Protein AF-A0A895XQG4-F1 (afdb_monomer_lite)

InterPro domains:
  IPR060538 Nucleoside diphosphate sugar hydrolase, N-terminal domain [PF28549] (3-34)

Foldseek 3Di:
DDKDFPDKAWPDDDPFKTWIWTFIQDPVRDTDTDIDIPDGDPPDPVSVVSVCVVPDDD

pLDDT: mean 79.44, std 6.3, range [54.84, 87.88]

Secondary structure (DSSP, 8-state):
---EEEEEEEEEE-SS-EEEEEEEE-TTS-EEEEEEE-S-----HHHHHHHHHHHS--

Sequence (58 aa):
MRWRVNSKRTLYQDQWVHGRTADIELPDGRHLDRRLIDAGDITSGTTMTALLYCCVPD

Organism: NCBI:txid2811108

Radius of gyration: 13.07 Å; chains: 1; bounding box: 27×24×35 Å

Structure (mmCIF, N/CA/C/O backbone):
data_AF-A0A895XQG4-F1
#
_entry.id   AF-A0A895XQG4-F1
#
loop_
_atom_site.group_PDB
_atom_site.id
_atom_site.type_symbol
_atom_site.label_atom_id
_atom_site.label_alt_id
_atom_site.label_comp_id
_atom_site.label_asym_id
_atom_site.label_entity_id
_atom_site.label_seq_id
_atom_site.pdbx_PDB_ins_code
_atom_site.Cartn_x
_atom_site.Cartn_y
_atom_site.Cartn_z
_atom_site.occupancy
_atom_site.B_iso_or_equiv
_atom_site.auth_seq_id
_atom_site.auth_comp_id
_atom_site.auth_asym_id
_atom_site.auth_atom_id
_atom_site.pdbx_PDB_model_num
ATOM 1 N N . MET A 1 1 ? -8.416 -13.343 16.489 1.00 54.84 1 MET A N 1
ATOM 2 C CA . MET A 1 1 ? -7.799 -12.016 16.261 1.00 54.84 1 MET A CA 1
ATOM 3 C C . MET A 1 1 ? -8.091 -11.583 14.835 1.00 54.84 1 MET A C 1
ATOM 5 O O . MET A 1 1 ? -7.553 -12.182 13.916 1.00 54.84 1 MET A O 1
ATOM 9 N N . ARG A 1 2 ? -8.998 -10.623 14.638 1.00 72.38 2 ARG A N 1
ATOM 10 C CA . ARG A 1 2 ? -9.379 -10.104 13.316 1.00 72.38 2 ARG A CA 1
ATOM 11 C C . ARG A 1 2 ? -9.171 -8.596 13.347 1.00 72.38 2 ARG A C 1
ATOM 13 O O . ARG A 1 2 ? -9.950 -7.901 13.982 1.00 72.38 2 ARG A O 1
ATOM 20 N N . TRP A 1 3 ? -8.082 -8.135 12.747 1.00 78.81 3 TRP A N 1
ATOM 21 C CA . TRP A 1 3 ? -7.843 -6.718 12.488 1.00 78.81 3 TRP A CA 1
ATOM 22 C C . TRP A 1 3 ? -8.708 -6.290 11.298 1.00 78.81 3 TRP A C 1
ATOM 24 O O . TRP A 1 3 ? -8.941 -7.090 10.384 1.00 78.81 3 TRP A O 1
ATOM 34 N N . ARG A 1 4 ? -9.236 -5.064 11.333 1.00 82.56 4 ARG A N 1
ATOM 35 C CA . ARG A 1 4 ? -10.123 -4.529 10.294 1.00 82.56 4 ARG A CA 1
ATOM 36 C C . ARG A 1 4 ? -9.410 -3.412 9.549 1.00 82.56 4 ARG A C 1
ATOM 38 O O . ARG A 1 4 ? -8.844 -2.525 10.167 1.00 82.56 4 ARG A O 1
ATOM 45 N N . VAL A 1 5 ? -9.434 -3.457 8.221 1.00 84.00 5 VAL A N 1
ATOM 46 C CA . VAL A 1 5 ? -8.933 -2.349 7.401 1.00 84.00 5 VAL A CA 1
ATOM 47 C C . VAL A 1 5 ? -10.082 -1.376 7.184 1.00 84.00 5 VAL A C 1
ATOM 49 O O . VAL A 1 5 ? -11.060 -1.736 6.527 1.00 84.00 5 VAL A O 1
ATOM 52 N N . ASN A 1 6 ? -9.969 -0.177 7.747 1.00 82.69 6 ASN A N 1
ATOM 53 C CA . ASN A 1 6 ? -11.003 0.853 7.663 1.00 82.69 6 ASN A CA 1
ATOM 54 C C . ASN A 1 6 ? -10.862 1.692 6.394 1.00 82.69 6 ASN A C 1
ATOM 56 O O . ASN A 1 6 ? -11.861 2.011 5.751 1.00 82.69 6 ASN A O 1
ATOM 60 N N . SER A 1 7 ? -9.632 2.001 5.983 1.00 79.75 7 SER A N 1
ATOM 61 C CA . SER A 1 7 ? -9.385 2.717 4.732 1.00 79.75 7 SER A CA 1
ATOM 62 C C . SER A 1 7 ? -8.053 2.319 4.104 1.00 79.75 7 SER A C 1
ATOM 64 O O . SER A 1 7 ? -7.154 1.813 4.777 1.00 79.75 7 SER A O 1
ATOM 66 N N . LYS A 1 8 ? -7.938 2.517 2.787 1.00 84.69 8 LYS A N 1
ATOM 67 C CA . LYS A 1 8 ? -6.685 2.388 2.036 1.00 84.69 8 LYS A CA 1
ATOM 68 C C . LYS A 1 8 ? -6.501 3.619 1.164 1.00 84.69 8 LYS A C 1
ATOM 70 O O . LYS A 1 8 ? -7.455 4.061 0.525 1.00 84.69 8 LYS A O 1
ATOM 75 N N . ARG A 1 9 ? -5.276 4.132 1.09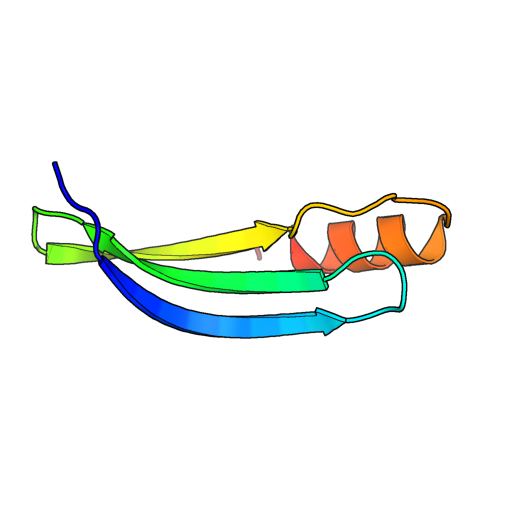4 1.00 84.38 9 ARG A N 1
ATOM 76 C CA . ARG A 1 9 ? -4.914 5.272 0.247 1.00 84.38 9 ARG A CA 1
ATOM 77 C C . ARG A 1 9 ? -3.628 4.980 -0.513 1.00 84.38 9 ARG A C 1
ATOM 79 O O . ARG A 1 9 ? -2.641 4.563 0.080 1.00 84.38 9 ARG A O 1
ATOM 86 N N . THR A 1 10 ? -3.627 5.218 -1.818 1.00 83.12 10 THR A N 1
ATOM 87 C CA . THR A 1 10 ? -2.418 5.106 -2.643 1.00 83.12 10 THR A CA 1
ATOM 88 C C . THR A 1 10 ? -1.503 6.299 -2.383 1.00 83.12 10 THR A C 1
ATOM 90 O O . THR A 1 10 ? -1.948 7.445 -2.435 1.00 83.12 10 THR A O 1
ATOM 93 N N . LEU A 1 11 ? -0.236 6.021 -2.081 1.00 81.81 11 LEU A N 1
ATOM 94 C CA . LEU A 1 11 ? 0.822 7.022 -1.929 1.00 81.81 11 LEU A CA 1
ATOM 95 C C . LEU A 1 11 ? 1.660 7.127 -3.204 1.00 81.81 11 LEU A C 1
ATOM 97 O O . LEU A 1 11 ? 2.038 8.223 -3.604 1.00 81.81 11 LEU A O 1
ATOM 101 N N . TYR A 1 12 ? 1.914 5.988 -3.849 1.00 80.50 12 TYR A N 1
ATOM 102 C CA . TYR A 1 12 ? 2.709 5.892 -5.065 1.00 80.50 12 TYR A CA 1
ATOM 103 C C . TYR A 1 12 ? 2.201 4.748 -5.941 1.00 80.50 12 TYR A C 1
ATOM 105 O O . TYR A 1 12 ? 1.833 3.691 -5.428 1.00 80.50 12 TYR A O 1
ATOM 113 N N . GLN A 1 13 ? 2.180 4.952 -7.255 1.00 81.50 13 GLN A N 1
ATOM 114 C CA . GLN A 1 13 ? 1.773 3.928 -8.208 1.00 81.50 13 GLN A CA 1
ATOM 115 C C . GLN A 1 13 ? 2.630 4.038 -9.466 1.00 81.50 13 GLN A C 1
ATOM 117 O O . GLN A 1 13 ? 2.569 5.054 -10.157 1.00 81.50 13 GLN A O 1
ATOM 122 N N . ASP A 1 14 ? 3.396 2.996 -9.768 1.00 80.12 14 ASP A N 1
ATOM 123 C CA . ASP A 1 14 ? 4.034 2.823 -11.070 1.00 80.12 14 ASP A CA 1
ATOM 124 C C . ASP A 1 14 ? 3.700 1.440 -11.654 1.00 80.12 14 ASP A C 1
ATOM 126 O O . ASP A 1 14 ? 2.885 0.699 -11.111 1.00 80.12 14 ASP A O 1
ATOM 130 N N . GLN A 1 15 ? 4.287 1.111 -12.803 1.00 77.31 15 GLN A N 1
ATOM 131 C CA . GLN A 1 15 ? 4.021 -0.141 -13.517 1.00 77.31 15 GLN A CA 1
ATOM 132 C C . GLN A 1 15 ? 4.584 -1.403 -12.829 1.00 77.31 15 GLN A C 1
ATOM 134 O O . GLN A 1 15 ? 4.341 -2.510 -13.305 1.00 77.31 15 GLN A O 1
ATOM 139 N N . TRP A 1 16 ? 5.346 -1.248 -11.747 1.00 76.38 16 TRP A N 1
ATOM 140 C CA . TRP A 1 16 ? 6.101 -2.310 -11.087 1.00 76.38 16 TRP A CA 1
ATOM 141 C C . TRP A 1 16 ? 5.754 -2.460 -9.604 1.00 76.38 16 TRP A C 1
ATOM 143 O O . TRP A 1 16 ? 5.702 -3.581 -9.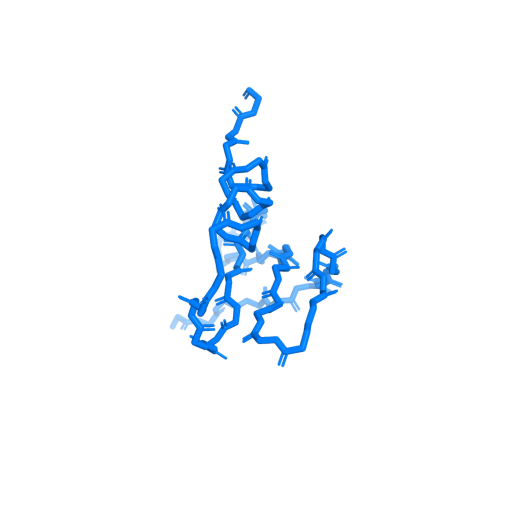096 1.00 76.38 16 TRP A O 1
ATOM 153 N N . VAL A 1 17 ? 5.513 -1.347 -8.909 1.00 78.19 17 VAL A N 1
ATOM 154 C CA . VAL A 1 17 ? 5.256 -1.288 -7.473 1.00 78.19 17 VAL A CA 1
ATOM 155 C C . VAL A 1 17 ? 4.175 -0.263 -7.145 1.00 78.19 17 VAL A C 1
ATOM 157 O O . VAL A 1 17 ? 4.131 0.859 -7.654 1.00 78.19 17 VAL A O 1
ATOM 160 N N . HIS A 1 18 ? 3.327 -0.635 -6.188 1.00 80.62 18 HIS A N 1
ATOM 161 C CA . HIS A 1 18 ? 2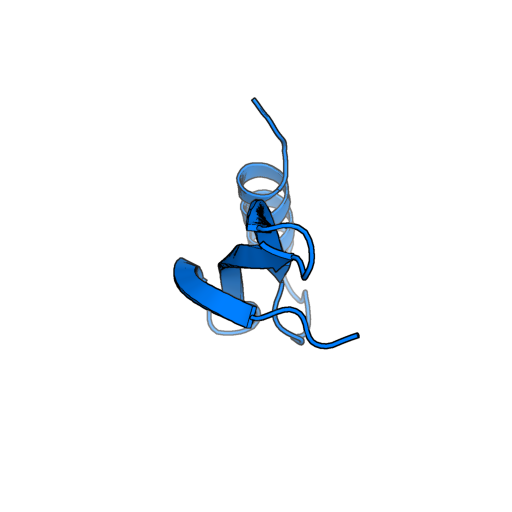.326 0.249 -5.612 1.00 80.62 18 HIS A CA 1
ATOM 162 C C . HIS A 1 18 ? 2.601 0.458 -4.118 1.00 80.62 18 HIS A C 1
ATOM 164 O O . HIS A 1 18 ? 2.559 -0.480 -3.320 1.00 80.62 18 HIS A O 1
ATOM 170 N N . GLY A 1 19 ? 2.860 1.707 -3.736 1.00 79.50 19 GLY A N 1
ATOM 171 C CA . GLY A 1 19 ? 2.939 2.144 -2.346 1.00 79.50 19 GLY A CA 1
ATOM 172 C C . GLY A 1 19 ? 1.569 2.608 -1.861 1.00 79.50 19 GLY A C 1
ATOM 173 O O . GLY A 1 19 ? 0.945 3.488 -2.459 1.00 79.50 19 GLY A O 1
ATOM 174 N N . ARG A 1 20 ? 1.084 2.037 -0.761 1.00 81.81 20 ARG A N 1
ATOM 175 C CA . ARG A 1 20 ? -0.211 2.359 -0.149 1.00 81.81 20 ARG A CA 1
ATOM 176 C C . ARG A 1 20 ? -0.038 2.661 1.336 1.00 81.81 20 ARG A C 1
ATOM 178 O O . ARG A 1 20 ? 0.953 2.289 1.947 1.00 81.81 20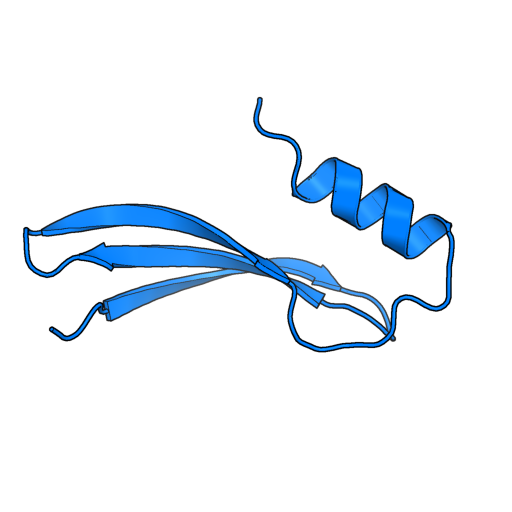 ARG A O 1
ATOM 185 N N . THR A 1 21 ? -1.016 3.316 1.939 1.00 84.88 21 THR A N 1
ATOM 186 C CA . THR A 1 21 ? -1.226 3.293 3.387 1.00 84.88 21 THR A CA 1
ATOM 187 C C . THR A 1 21 ? -2.587 2.680 3.691 1.00 84.88 21 THR A C 1
ATOM 189 O O . THR A 1 21 ? -3.503 2.742 2.862 1.00 84.88 21 THR A O 1
ATOM 192 N N . ALA A 1 22 ? -2.702 2.045 4.849 1.00 85.62 22 ALA A N 1
ATOM 193 C CA . ALA A 1 22 ? -3.933 1.488 5.369 1.00 85.62 22 ALA A CA 1
ATOM 194 C C . ALA A 1 22 ? -4.135 1.928 6.817 1.00 85.62 22 ALA A C 1
ATOM 196 O O . ALA A 1 22 ? -3.251 1.734 7.651 1.00 85.62 22 ALA A O 1
ATOM 197 N N . ASP A 1 23 ? -5.327 2.445 7.107 1.00 85.56 23 ASP A N 1
ATOM 198 C CA . ASP A 1 23 ? -5.806 2.592 8.478 1.00 85.56 23 ASP A CA 1
ATOM 199 C C . ASP A 1 23 ? -6.374 1.246 8.931 1.00 85.56 23 ASP A C 1
ATOM 201 O O . ASP A 1 23 ? -7.308 0.700 8.322 1.00 85.56 23 ASP A O 1
ATOM 205 N N . ILE A 1 24 ? -5.763 0.689 9.971 1.00 86.75 24 ILE A N 1
ATOM 206 C CA . ILE A 1 24 ? -6.105 -0.606 10.538 1.00 86.75 24 ILE A CA 1
ATOM 207 C C . ILE A 1 24 ? -6.615 -0.405 11.959 1.00 86.75 24 ILE A C 1
ATOM 209 O O . ILE A 1 24 ? -5.886 0.064 12.829 1.00 86.75 24 ILE A O 1
ATOM 213 N N . GLU A 1 25 ? -7.836 -0.861 12.208 1.00 87.88 25 GLU A N 1
ATOM 214 C CA . GLU A 1 25 ? -8.399 -0.963 13.546 1.00 87.88 25 GLU A CA 1
ATOM 215 C C . GLU A 1 25 ? -8.064 -2.332 14.144 1.00 87.88 25 GLU A C 1
ATOM 217 O O . GLU A 1 25 ? -8.364 -3.404 13.592 1.00 87.88 25 GLU A O 1
ATOM 222 N N . LEU A 1 26 ? -7.374 -2.281 15.277 1.00 86.00 26 LEU A N 1
ATOM 223 C CA . LEU A 1 26 ? -7.034 -3.427 16.100 1.00 86.00 26 LEU A CA 1
ATOM 224 C C . LEU A 1 26 ? -8.257 -3.900 16.906 1.00 86.00 26 LEU A C 1
ATOM 226 O O . LEU A 1 26 ? -9.193 -3.138 17.134 1.00 86.00 26 LEU A O 1
ATOM 230 N N . PRO A 1 27 ? -8.250 -5.147 17.414 1.00 83.81 27 PRO A N 1
ATOM 231 C CA . PRO A 1 27 ? -9.342 -5.669 18.240 1.00 83.81 27 PRO A CA 1
ATOM 232 C C . PRO A 1 27 ? -9.592 -4.892 19.544 1.00 83.81 27 PRO A C 1
ATOM 234 O O . PRO A 1 27 ? -10.641 -5.066 20.153 1.00 83.81 27 PRO A O 1
ATOM 237 N N . ASP A 1 28 ? -8.623 -4.088 19.987 1.00 85.62 28 ASP A N 1
ATOM 238 C CA . ASP A 1 28 ? -8.709 -3.209 21.157 1.00 85.62 28 ASP A CA 1
ATOM 239 C C . ASP A 1 28 ? -9.266 -1.809 20.817 1.00 85.62 28 ASP A C 1
ATOM 241 O O . ASP A 1 28 ? -9.319 -0.944 21.689 1.00 85.62 28 ASP A O 1
ATOM 245 N N . GLY A 1 29 ? -9.681 -1.582 19.563 1.00 82.50 29 GLY A N 1
ATOM 246 C CA . GLY A 1 29 ? -10.209 -0.309 19.066 1.00 82.50 29 GLY A CA 1
ATOM 247 C C . GLY A 1 29 ? -9.136 0.720 18.704 1.00 82.50 29 GLY A C 1
ATOM 248 O O . GLY A 1 29 ? -9.464 1.840 18.315 1.00 82.50 29 GLY A O 1
ATOM 249 N N . ARG A 1 30 ? -7.843 0.388 18.819 1.00 85.06 30 ARG A N 1
ATOM 250 C CA . ARG A 1 30 ?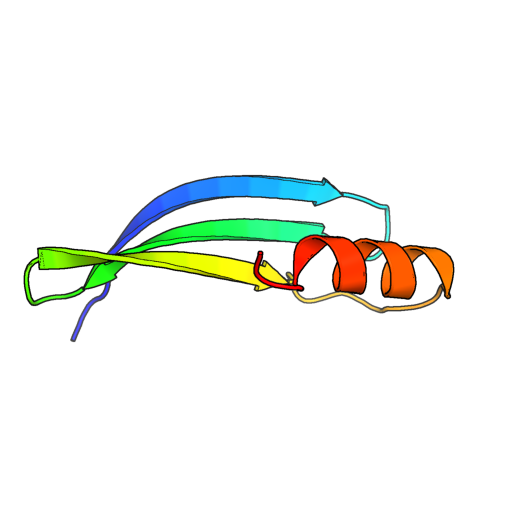 -6.771 1.302 18.403 1.00 85.06 30 ARG A CA 1
ATOM 251 C C . ARG A 1 30 ? -6.642 1.339 16.887 1.00 85.06 30 ARG A C 1
ATOM 253 O O . ARG A 1 30 ? -6.610 0.299 16.233 1.00 85.06 30 ARG A O 1
ATOM 260 N N . HIS A 1 31 ? -6.453 2.542 16.360 1.00 84.56 31 HIS A N 1
ATOM 261 C CA . HIS A 1 31 ? -6.137 2.773 14.955 1.00 84.56 31 HIS A CA 1
ATOM 262 C C . HIS A 1 31 ? -4.623 2.788 14.738 1.00 84.56 31 HIS A C 1
ATOM 264 O O . HIS A 1 31 ? -3.866 3.363 15.525 1.00 84.56 31 HIS A O 1
ATOM 270 N N . LEU A 1 32 ? -4.181 2.146 13.663 1.00 82.88 32 LEU A N 1
ATOM 271 C CA . LEU A 1 32 ? -2.802 2.140 13.203 1.00 82.88 32 LEU A CA 1
ATOM 272 C C . LEU A 1 32 ? -2.768 2.559 11.738 1.00 82.88 32 LEU A C 1
ATOM 274 O O . LEU A 1 32 ? -3.270 1.830 10.886 1.00 82.88 32 LEU A O 1
ATOM 278 N N . ASP A 1 33 ? -2.090 3.667 11.441 1.00 81.62 33 ASP A N 1
ATOM 279 C CA . ASP A 1 33 ? -1.703 3.986 10.068 1.00 81.62 33 ASP A CA 1
ATOM 280 C C . ASP A 1 33 ? -0.479 3.139 9.699 1.00 81.62 33 ASP A C 1
ATOM 282 O O . ASP A 1 33 ? 0.568 3.184 10.360 1.00 81.62 33 ASP A O 1
ATOM 286 N N . ARG A 1 34 ? -0.631 2.275 8.696 1.00 81.81 34 ARG A N 1
ATOM 287 C CA . ARG A 1 34 ? 0.430 1.389 8.220 1.00 81.81 34 ARG A CA 1
ATOM 288 C C . ARG A 1 34 ? 0.667 1.609 6.741 1.00 81.81 34 ARG A C 1
ATOM 290 O O . ARG A 1 34 ? -0.186 1.301 5.913 1.00 81.81 34 ARG A O 1
ATOM 297 N N . ARG A 1 35 ? 1.883 2.037 6.409 1.00 79.44 35 ARG A N 1
ATOM 298 C CA . ARG A 1 35 ? 2.391 2.025 5.037 1.00 79.44 35 ARG A CA 1
ATOM 299 C C . ARG A 1 35 ? 2.613 0.582 4.589 1.00 79.44 35 ARG A C 1
ATOM 301 O O . ARG A 1 35 ? 3.234 -0.217 5.286 1.00 79.44 35 ARG A O 1
ATOM 308 N N . LEU A 1 36 ? 2.048 0.258 3.437 1.00 78.31 36 LEU A N 1
ATOM 309 C CA . LEU A 1 36 ? 2.065 -1.042 2.791 1.00 78.31 36 LEU A CA 1
ATOM 310 C C . LEU A 1 36 ? 2.716 -0.884 1.422 1.00 78.31 36 LEU A C 1
ATOM 312 O O . LEU A 1 36 ? 2.391 0.034 0.671 1.00 78.31 36 LEU A O 1
ATOM 316 N N . ILE A 1 37 ? 3.595 -1.810 1.079 1.00 75.75 37 ILE A N 1
ATOM 317 C CA . ILE A 1 37 ? 4.086 -1.970 -0.286 1.00 75.75 37 ILE A CA 1
ATOM 318 C C . ILE A 1 37 ? 3.395 -3.218 -0.822 1.00 75.75 37 ILE A C 1
ATOM 320 O O . ILE A 1 37 ? 3.467 -4.277 -0.194 1.00 75.75 37 ILE A O 1
ATOM 324 N N . ASP A 1 38 ? 2.670 -3.087 -1.929 1.00 75.19 38 ASP A N 1
ATOM 325 C CA . ASP A 1 38 ? 2.101 -4.259 -2.588 1.00 75.19 38 ASP A CA 1
ATOM 326 C C . ASP A 1 38 ? 3.204 -5.113 -3.202 1.00 75.19 38 ASP A C 1
ATOM 328 O O . ASP A 1 38 ? 4.226 -4.595 -3.649 1.00 75.19 38 ASP A O 1
ATOM 332 N N . ALA A 1 39 ? 2.977 -6.426 -3.246 1.00 69.06 39 ALA A N 1
ATOM 333 C CA . ALA A 1 39 ? 3.884 -7.341 -3.922 1.00 69.06 39 ALA A CA 1
ATOM 334 C C . ALA A 1 39 ? 4.082 -6.908 -5.387 1.00 69.06 39 ALA A C 1
ATOM 336 O O . ALA A 1 39 ? 3.111 -6.704 -6.117 1.00 69.06 39 ALA A O 1
ATOM 337 N N . GLY A 1 40 ? 5.345 -6.773 -5.784 1.00 70.38 40 GLY A N 1
ATOM 338 C CA . GLY A 1 40 ? 5.797 -6.277 -7.080 1.00 70.38 40 GLY A CA 1
ATOM 339 C C . GLY A 1 40 ? 7.318 -6.397 -7.176 1.00 70.38 40 GLY A C 1
ATOM 340 O O . GLY A 1 40 ? 7.974 -6.708 -6.179 1.00 70.38 40 GLY A O 1
ATOM 341 N N . ASP A 1 41 ? 7.876 -6.189 -8.365 1.00 72.81 41 ASP A N 1
ATOM 342 C CA . ASP A 1 41 ? 9.319 -6.307 -8.594 1.00 72.81 41 ASP A CA 1
ATOM 343 C C . ASP A 1 41 ? 9.965 -4.917 -8.616 1.00 72.81 41 ASP A C 1
ATOM 345 O O . ASP A 1 41 ? 9.551 -4.045 -9.379 1.00 72.81 41 ASP A O 1
ATOM 349 N N . ILE A 1 42 ? 10.974 -4.676 -7.778 1.00 74.25 42 ILE A N 1
ATOM 350 C CA . ILE A 1 42 ? 11.659 -3.376 -7.733 1.00 74.25 42 ILE A CA 1
ATOM 351 C C . ILE A 1 42 ? 12.753 -3.383 -8.801 1.00 74.25 42 ILE A C 1
ATOM 353 O O . ILE A 1 42 ? 13.919 -3.664 -8.533 1.00 74.25 42 ILE A O 1
ATOM 357 N N . THR A 1 43 ? 12.370 -3.063 -10.031 1.00 74.06 43 THR A N 1
ATOM 358 C CA . THR A 1 43 ? 13.260 -3.143 -11.201 1.00 74.06 43 THR A CA 1
ATOM 359 C C . THR A 1 43 ? 14.031 -1.851 -11.492 1.00 74.06 43 THR A C 1
ATOM 361 O O . THR A 1 43 ? 14.953 -1.862 -12.306 1.00 74.06 43 THR A O 1
ATOM 364 N N . SER A 1 44 ? 13.698 -0.734 -10.829 1.00 78.44 44 SER A N 1
ATOM 365 C CA . SER A 1 44 ? 14.324 0.578 -11.051 1.00 78.44 44 SER A CA 1
ATOM 366 C C . SER A 1 44 ? 14.731 1.281 -9.754 1.00 78.44 44 SER A C 1
ATOM 368 O O . SER A 1 44 ? 13.987 1.313 -8.771 1.00 78.44 44 SER A O 1
ATOM 370 N N . GLY A 1 45 ? 15.900 1.934 -9.780 1.00 81.56 45 GLY A N 1
ATOM 371 C CA . GLY A 1 45 ? 16.392 2.763 -8.676 1.00 81.56 45 GLY A CA 1
ATOM 372 C C . GLY A 1 45 ? 15.492 3.964 -8.366 1.00 81.56 45 GLY A C 1
ATOM 373 O O . GLY A 1 45 ? 15.418 4.392 -7.218 1.00 81.56 45 GLY A O 1
ATOM 374 N N . THR A 1 46 ? 14.748 4.483 -9.347 1.00 82.81 46 THR A N 1
ATOM 375 C CA . THR A 1 46 ? 13.783 5.571 -9.115 1.00 82.81 46 THR A CA 1
ATOM 376 C C . THR A 1 46 ? 12.596 5.096 -8.280 1.00 82.81 46 THR A C 1
ATOM 378 O O . THR A 1 46 ? 12.193 5.795 -7.353 1.00 82.81 46 THR A O 1
ATOM 381 N N . THR A 1 47 ? 12.089 3.890 -8.550 1.00 80.19 47 THR A N 1
ATOM 382 C CA . THR A 1 47 ? 11.030 3.247 -7.758 1.00 80.19 47 THR A CA 1
ATOM 383 C C . THR A 1 47 ? 11.511 3.002 -6.330 1.00 80.19 47 THR A C 1
ATOM 385 O O . THR A 1 47 ? 10.822 3.362 -5.380 1.00 80.19 47 THR A O 1
ATOM 388 N N . MET A 1 48 ? 12.737 2.492 -6.159 1.00 83.44 48 MET A N 1
ATOM 389 C CA . MET A 1 48 ? 13.360 2.335 -4.837 1.00 83.44 48 MET A CA 1
ATOM 390 C C . MET A 1 48 ? 13.430 3.671 -4.075 1.00 83.44 48 MET A C 1
ATOM 392 O O . MET A 1 48 ? 13.013 3.746 -2.921 1.00 83.44 48 MET A O 1
ATOM 396 N N . THR A 1 49 ? 13.905 4.741 -4.718 1.00 84.62 49 THR A N 1
ATOM 397 C CA . THR A 1 49 ? 13.994 6.077 -4.104 1.00 84.62 49 THR A CA 1
ATOM 398 C C . THR A 1 49 ? 12.619 6.635 -3.730 1.00 84.62 49 THR A C 1
ATOM 400 O O . THR A 1 49 ? 12.456 7.168 -2.633 1.00 84.62 49 THR A O 1
ATOM 403 N N . ALA A 1 50 ? 11.613 6.485 -4.597 1.00 79.69 50 ALA A N 1
ATOM 404 C CA . ALA A 1 50 ? 10.246 6.920 -4.309 1.00 79.69 50 ALA A CA 1
ATOM 405 C C . ALA A 1 50 ? 9.647 6.161 -3.114 1.00 79.69 50 ALA A C 1
ATOM 407 O O . ALA A 1 50 ? 9.033 6.769 -2.238 1.00 79.69 50 ALA A O 1
ATOM 408 N N . LEU A 1 51 ? 9.883 4.848 -3.029 1.00 81.06 51 LEU A N 1
ATOM 409 C CA . LEU A 1 51 ? 9.446 4.028 -1.898 1.00 81.06 51 LEU A CA 1
ATOM 410 C C . LEU A 1 51 ? 10.126 4.435 -0.595 1.00 81.06 51 LEU A C 1
ATOM 412 O O . LEU A 1 51 ? 9.449 4.534 0.425 1.00 81.06 51 LEU A O 1
ATOM 416 N N . LEU A 1 52 ? 11.435 4.701 -0.621 1.00 83.62 52 LEU A N 1
ATOM 417 C CA . LEU A 1 52 ? 12.158 5.201 0.549 1.00 83.62 52 LEU A CA 1
ATOM 418 C C . LEU A 1 52 ? 11.549 6.516 1.037 1.00 83.62 52 LEU A C 1
ATOM 420 O O . LEU A 1 52 ? 11.258 6.642 2.223 1.00 83.62 52 LEU A O 1
ATOM 424 N N . TYR A 1 53 ? 11.259 7.449 0.129 1.00 81.25 53 TYR A N 1
ATOM 425 C CA . TYR A 1 53 ? 10.592 8.699 0.490 1.00 81.25 53 TYR A CA 1
ATOM 426 C C . TYR A 1 53 ? 9.194 8.465 1.084 1.00 81.25 53 TYR A C 1
ATOM 428 O O . TYR A 1 53 ? 8.831 9.081 2.082 1.00 81.25 53 TYR A O 1
ATOM 436 N N . CYS A 1 54 ? 8.413 7.537 0.522 1.00 75.44 54 CYS A N 1
A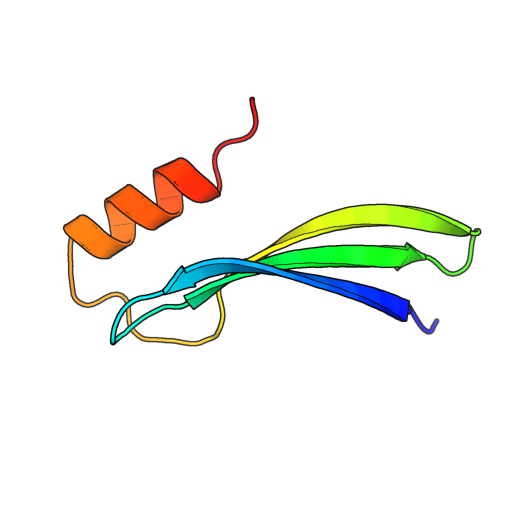TOM 437 C CA . CYS A 1 54 ? 7.092 7.208 1.052 1.00 75.44 54 CYS A CA 1
ATOM 438 C C . CYS A 1 54 ? 7.129 6.455 2.391 1.00 75.44 54 CYS A C 1
ATOM 440 O O . CYS A 1 54 ? 6.167 6.567 3.146 1.00 75.44 54 CYS A O 1
ATOM 442 N N . CYS A 1 55 ? 8.173 5.673 2.683 1.00 75.44 55 CYS A N 1
ATOM 443 C CA . CYS A 1 55 ? 8.258 4.837 3.886 1.00 75.44 55 CYS A CA 1
ATOM 444 C C . CYS A 1 55 ? 9.013 5.475 5.056 1.00 75.44 55 CYS A C 1
ATOM 446 O O . CYS A 1 55 ? 8.832 5.013 6.183 1.00 75.44 55 CYS A O 1
ATOM 448 N N . VAL A 1 56 ? 9.806 6.525 4.839 1.00 78.56 56 VAL A N 1
ATOM 449 C CA . VAL A 1 56 ? 10.466 7.250 5.934 1.00 78.56 56 VAL A CA 1
ATOM 450 C C . VAL A 1 56 ? 9.406 7.980 6.781 1.00 78.56 56 VAL A C 1
ATOM 452 O O . VAL A 1 56 ? 8.572 8.706 6.226 1.00 78.56 56 VAL A O 1
ATOM 455 N N . PRO A 1 57 ? 9.337 7.732 8.102 1.00 62.78 57 PRO A N 1
ATOM 456 C CA . PRO A 1 57 ? 8.499 8.524 9.000 1.00 62.78 57 PRO A CA 1
ATOM 457 C C . PRO A 1 57 ? 9.072 9.944 9.133 1.00 62.78 57 PRO A C 1
ATOM 459 O O . PRO A 1 57 ? 10.291 10.106 9.100 1.00 62.78 57 PRO A O 1
ATOM 462 N N . ASP A 1 58 ? 8.187 10.938 9.242 1.00 60.12 58 ASP A N 1
ATOM 463 C CA . ASP A 1 58 ? 8.534 12.279 9.744 1.00 60.12 58 ASP A CA 1
ATOM 464 C C . ASP A 1 58 ? 8.944 12.190 11.224 1.00 60.12 58 ASP A C 1
ATOM 466 O O . ASP A 1 58 ? 8.317 11.372 11.947 1.00 60.12 58 ASP A O 1
#